Protein AF-A0A7R9R1L4-F1 (afdb_monomer_lite)

Sequence (119 aa):
MKVGKHTASVNCRNKREGKQRAAQAILKLLHPQITSWGSLLRLYGRGSCKTPKEKKEEEQKITELQNTACANRPNYAILNKLKEEMLKLRATNNENSNSNKLMLENDSNRSPNLKCVDL

Structure (mmCIF, N/CA/C/O backbone):
data_AF-A0A7R9R1L4-F1
#
_entry.id   AF-A0A7R9R1L4-F1
#
loop_
_atom_site.group_PDB
_atom_site.id
_atom_site.type_symbol
_atom_site.label_atom_id
_atom_site.label_alt_id
_atom_site.label_comp_id
_atom_site.label_asym_id
_atom_site.label_entity_id
_atom_site.label_seq_id
_atom_site.pdbx_PDB_ins_code
_atom_site.Cartn_x
_atom_site.Cartn_y
_atom_site.Cartn_z
_atom_site.occupancy
_atom_site.B_iso_or_equiv
_atom_site.auth_seq_id
_atom_site.auth_comp_id
_atom_site.auth_asym_id
_atom_site.auth_atom_id
_atom_site.pdbx_PDB_model_num
ATOM 1 N N . MET A 1 1 ? -17.679 7.605 11.873 1.00 88.69 1 MET A N 1
ATOM 2 C CA . MET A 1 1 ? -17.283 6.911 10.621 1.00 88.69 1 MET A CA 1
ATOM 3 C C . MET A 1 1 ? -17.479 5.411 10.813 1.00 88.69 1 MET A C 1
ATOM 5 O O . MET A 1 1 ? -17.193 4.931 11.905 1.00 88.69 1 MET A O 1
ATOM 9 N N . LYS A 1 2 ? -17.985 4.683 9.808 1.00 94.94 2 LYS A N 1
ATOM 10 C CA . LYS A 1 2 ? -18.245 3.232 9.880 1.00 94.94 2 LYS A CA 1
ATOM 11 C C . LYS A 1 2 ? -17.579 2.522 8.701 1.00 94.94 2 LYS A C 1
ATOM 13 O O . LYS A 1 2 ? -17.704 2.992 7.575 1.00 94.94 2 LYS A O 1
ATOM 18 N N . VAL A 1 3 ? -16.879 1.422 8.969 1.00 92.31 3 VAL A N 1
ATOM 19 C CA . VAL A 1 3 ? -16.247 0.555 7.963 1.00 92.31 3 VAL A CA 1
ATOM 20 C C . VAL A 1 3 ? -16.549 -0.896 8.333 1.00 92.31 3 VAL A C 1
ATOM 22 O O . VAL A 1 3 ? -15.989 -1.441 9.286 1.00 92.31 3 VAL A O 1
ATOM 25 N N . GLY A 1 4 ? -17.478 -1.514 7.600 1.00 93.12 4 GLY A N 1
ATOM 26 C CA . GLY A 1 4 ? -17.968 -2.860 7.898 1.00 93.12 4 GLY A CA 1
ATOM 27 C C . GLY A 1 4 ? -18.507 -2.967 9.328 1.00 93.12 4 GLY A C 1
ATOM 28 O O . GLY A 1 4 ? -19.451 -2.265 9.699 1.00 93.12 4 GLY A O 1
ATOM 29 N N . LYS A 1 5 ? -17.873 -3.832 10.129 1.00 94.69 5 LYS A N 1
ATOM 30 C CA . LYS A 1 5 ? -18.207 -4.078 11.543 1.00 94.69 5 LYS A CA 1
ATOM 31 C C . LYS A 1 5 ? -17.608 -3.041 12.507 1.00 94.69 5 LYS A C 1
ATOM 33 O O . LYS A 1 5 ? -18.023 -2.987 13.657 1.00 94.69 5 LYS A O 1
ATOM 38 N N . HIS A 1 6 ? -16.663 -2.212 12.057 1.00 96.00 6 HIS A N 1
ATOM 39 C CA . HIS A 1 6 ? -15.942 -1.269 12.914 1.00 96.00 6 HIS A CA 1
ATOM 40 C C . HIS A 1 6 ? -16.543 0.136 12.826 1.00 96.00 6 HIS A C 1
ATOM 42 O O . HIS A 1 6 ? -16.751 0.687 11.740 1.00 96.00 6 HIS A O 1
ATOM 48 N N . THR A 1 7 ? -16.786 0.745 13.982 1.00 96.06 7 THR A N 1
ATOM 49 C CA . THR A 1 7 ? -17.332 2.100 14.116 1.00 96.06 7 THR A CA 1
ATOM 50 C C . THR A 1 7 ? -16.422 2.952 14.988 1.00 96.06 7 THR A C 1
ATOM 52 O O . THR A 1 7 ? -16.019 2.515 16.061 1.00 96.06 7 THR A O 1
ATOM 55 N N . ALA A 1 8 ? -16.133 4.179 14.553 1.00 96.06 8 ALA A N 1
ATOM 56 C CA . ALA A 1 8 ? -15.346 5.141 15.322 1.00 96.06 8 ALA A CA 1
ATOM 57 C C . ALA A 1 8 ? -16.020 6.518 15.352 1.00 96.06 8 ALA A C 1
ATOM 59 O O . ALA A 1 8 ? -16.440 7.041 14.309 1.00 96.06 8 ALA A O 1
ATOM 60 N N . SER A 1 9 ? -16.077 7.109 16.545 1.00 95.38 9 SER A N 1
ATOM 61 C CA . SER A 1 9 ? -16.464 8.499 16.784 1.00 95.38 9 SER A CA 1
ATOM 62 C C . SER A 1 9 ? -15.259 9.254 17.336 1.00 95.38 9 SER A C 1
ATOM 64 O O . SER A 1 9 ? -14.550 8.732 18.192 1.00 95.38 9 SER A O 1
ATOM 66 N N . VAL A 1 10 ? -14.990 10.447 16.808 1.00 95.00 10 VAL A N 1
ATOM 67 C CA . VAL A 1 10 ? -13.849 11.276 17.213 1.00 95.00 10 VAL A CA 1
ATOM 68 C C . VAL A 1 10 ? -14.265 12.736 17.269 1.00 95.00 10 VAL A C 1
ATOM 70 O O . VAL A 1 10 ? -14.936 13.234 16.364 1.00 95.00 10 VAL A O 1
ATOM 73 N N . ASN A 1 11 ? -13.814 13.435 18.304 1.00 95.00 11 ASN A N 1
ATOM 74 C CA . ASN A 1 11 ? -13.945 14.881 18.389 1.00 95.00 11 ASN A CA 1
ATOM 75 C C . ASN A 1 11 ? -12.887 15.519 17.476 1.00 95.00 11 ASN A C 1
ATOM 77 O O . ASN A 1 11 ? -11.696 15.188 17.534 1.00 95.00 11 ASN A O 1
ATOM 81 N N . CYS A 1 12 ? -13.319 16.426 16.605 1.00 94.75 12 CYS A N 1
ATOM 82 C CA . CYS A 1 12 ? -12.455 17.074 15.623 1.00 94.75 12 CYS A CA 1
ATOM 83 C C . CYS A 1 12 ? -12.843 18.535 15.416 1.00 94.75 12 CYS A C 1
ATOM 85 O O . CYS A 1 12 ? -14.024 18.874 15.454 1.00 94.75 12 CYS A O 1
ATOM 87 N N . ARG A 1 13 ? -11.846 19.385 15.138 1.00 94.62 13 ARG A N 1
ATOM 88 C CA . ARG A 1 13 ? -12.070 20.811 14.870 1.00 94.62 13 ARG A CA 1
ATOM 89 C C . ARG A 1 13 ? -12.508 21.060 13.427 1.00 94.62 13 ARG A C 1
ATOM 91 O O . ARG A 1 13 ? -13.246 22.000 13.162 1.00 94.62 13 ARG A O 1
ATOM 98 N N . ASN A 1 14 ? -12.066 20.222 12.488 1.00 95.81 14 ASN A N 1
ATOM 99 C CA . ASN A 1 14 ? -12.458 20.301 11.082 1.00 95.81 14 ASN A CA 1
ATOM 100 C C . ASN A 1 14 ? -12.735 18.911 10.476 1.00 95.81 14 ASN A C 1
ATOM 102 O O . ASN A 1 14 ? -12.289 17.881 10.988 1.00 95.81 14 ASN A O 1
ATOM 106 N N . LYS A 1 15 ? -13.464 18.881 9.349 1.00 95.69 15 LYS A N 1
ATOM 107 C CA . LYS A 1 15 ? -13.882 17.627 8.690 1.00 95.69 15 LYS A CA 1
ATOM 108 C C . LYS A 1 15 ? -12.698 16.776 8.209 1.00 95.69 15 LYS A C 1
ATOM 110 O O . LYS A 1 15 ? -12.769 15.550 8.270 1.00 95.69 15 LYS A O 1
ATOM 115 N N . ARG A 1 16 ? -11.611 17.402 7.735 1.00 95.62 16 ARG A N 1
ATOM 116 C CA . ARG A 1 16 ? -10.424 16.699 7.210 1.00 95.62 16 ARG A CA 1
ATOM 117 C C . ARG A 1 16 ? -9.691 15.944 8.319 1.00 95.62 16 ARG A C 1
ATOM 119 O O . ARG A 1 16 ? -9.422 14.755 8.176 1.00 95.62 16 ARG A O 1
ATOM 126 N N . GLU A 1 17 ? -9.420 16.624 9.425 1.00 95.56 17 GLU A N 1
ATOM 127 C CA . GLU A 1 17 ? -8.823 16.068 10.637 1.00 95.56 17 GLU A CA 1
ATOM 128 C C . GLU A 1 17 ? -9.720 14.981 11.231 1.00 95.56 17 GLU A C 1
ATOM 130 O O . GLU A 1 17 ? -9.235 13.905 11.569 1.00 95.56 17 GLU A O 1
AT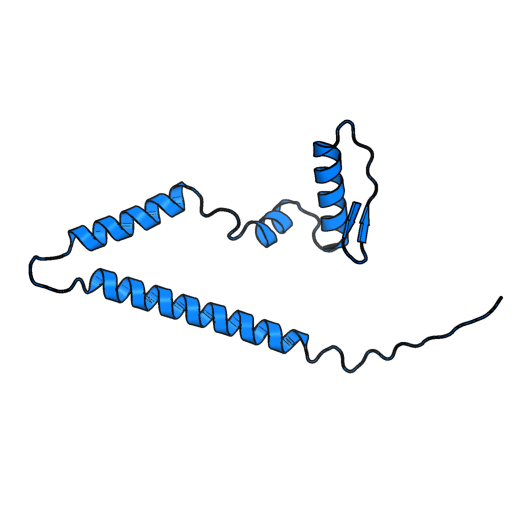OM 135 N N . GLY A 1 18 ? -11.036 15.216 11.279 1.00 96.94 18 GLY A N 1
ATOM 136 C CA . GLY A 1 18 ? -12.008 14.221 11.726 1.00 96.94 18 GLY A CA 1
ATOM 137 C C . GLY A 1 18 ? -11.950 12.937 10.907 1.00 96.94 18 GLY A C 1
ATOM 138 O O . GLY A 1 18 ? -11.880 11.849 11.475 1.00 96.94 18 GLY A O 1
ATOM 139 N N . LYS A 1 19 ? -11.886 13.049 9.574 1.00 95.94 19 LYS A N 1
ATOM 140 C CA . LYS A 1 19 ? -11.733 11.890 8.684 1.00 95.94 19 LYS A CA 1
ATOM 141 C C . LYS A 1 19 ? -10.429 11.141 8.956 1.00 95.94 19 LYS A C 1
ATOM 143 O O . LYS A 1 19 ? -10.445 9.917 9.042 1.00 95.94 19 LYS A O 1
ATOM 148 N N . GLN A 1 20 ? -9.319 11.860 9.117 1.00 95.19 20 GLN A N 1
ATOM 149 C CA . GLN A 1 20 ? -8.017 11.252 9.395 1.00 95.19 20 GLN A CA 1
ATOM 150 C C . GLN A 1 20 ? -7.998 10.549 10.755 1.00 95.19 20 GLN A C 1
ATOM 152 O O . GLN A 1 20 ? -7.671 9.369 10.813 1.00 95.19 20 GLN A O 1
ATOM 157 N N . ARG A 1 21 ? -8.420 11.216 11.834 1.00 95.62 21 ARG A N 1
ATOM 158 C CA . ARG A 1 21 ? -8.469 10.615 13.177 1.00 95.62 21 ARG A CA 1
ATOM 159 C C . ARG A 1 21 ? -9.419 9.427 13.245 1.00 95.62 21 ARG A C 1
ATOM 161 O O . ARG A 1 21 ? -9.076 8.411 13.840 1.00 95.62 21 ARG A O 1
ATOM 168 N N . ALA A 1 22 ? -10.582 9.516 12.602 1.00 96.81 22 ALA A N 1
ATOM 169 C CA . ALA A 1 22 ? -11.507 8.393 12.531 1.00 96.81 22 ALA A CA 1
ATOM 170 C C . ALA A 1 22 ? -10.891 7.212 11.766 1.00 96.81 22 ALA A C 1
ATOM 172 O O . ALA A 1 22 ? -11.026 6.073 12.202 1.00 96.81 22 ALA A O 1
ATOM 173 N N . ALA A 1 23 ? -10.184 7.467 10.659 1.00 93.56 23 ALA A N 1
ATOM 174 C CA . ALA A 1 23 ? -9.470 6.427 9.919 1.00 93.56 23 ALA A CA 1
ATOM 175 C C . ALA A 1 23 ? -8.368 5.775 10.765 1.00 93.56 23 ALA A C 1
ATOM 177 O O . ALA A 1 23 ? -8.275 4.552 10.797 1.00 93.56 23 ALA A O 1
ATOM 178 N N . GLN A 1 24 ? -7.589 6.569 11.504 1.00 92.88 24 GLN A N 1
ATOM 179 C CA . GLN A 1 24 ? -6.570 6.068 12.431 1.00 92.88 24 GLN A CA 1
ATOM 180 C C . GLN A 1 24 ? -7.184 5.198 13.538 1.00 92.88 24 GLN A C 1
ATOM 182 O O . GLN A 1 24 ? -6.673 4.118 13.826 1.00 92.88 24 GLN A O 1
ATOM 187 N N . ALA A 1 25 ? -8.307 5.629 14.122 1.00 93.75 25 ALA A N 1
ATOM 188 C CA . ALA A 1 25 ? -9.020 4.864 15.142 1.00 93.75 25 ALA A CA 1
ATOM 189 C C . ALA A 1 25 ? -9.528 3.519 14.598 1.00 93.75 25 ALA A C 1
ATOM 191 O O . ALA A 1 25 ? -9.364 2.491 15.249 1.00 93.75 25 ALA A O 1
ATOM 192 N N . ILE A 1 26 ? -10.080 3.503 13.381 1.00 94.94 26 ILE A N 1
ATOM 193 C CA . ILE A 1 26 ? -10.513 2.258 12.733 1.00 94.94 26 ILE A CA 1
ATOM 194 C C . ILE A 1 26 ? -9.319 1.350 12.414 1.00 94.94 26 ILE A C 1
ATOM 196 O O . ILE A 1 26 ? -9.402 0.151 12.654 1.00 94.94 26 ILE A O 1
ATOM 200 N N . LEU A 1 27 ? -8.193 1.890 11.936 1.00 92.75 27 LEU A N 1
ATOM 201 C CA . LEU A 1 27 ? -6.983 1.096 11.683 1.00 92.75 27 LEU A CA 1
ATOM 202 C C . LEU A 1 27 ? -6.458 0.415 12.952 1.00 92.75 27 LEU A C 1
ATOM 204 O O . LEU A 1 27 ? -6.036 -0.737 12.891 1.00 92.75 27 LEU A O 1
ATOM 208 N N . LYS A 1 28 ? -6.542 1.091 14.103 1.00 91.88 28 LYS A N 1
ATOM 209 C CA . LYS A 1 28 ? -6.183 0.504 15.399 1.00 91.88 28 LYS A CA 1
ATOM 210 C C . LYS A 1 28 ? -7.114 -0.643 15.802 1.00 91.88 28 LYS A C 1
ATOM 212 O O . LYS A 1 28 ? -6.647 -1.627 16.361 1.00 91.88 28 LYS A O 1
ATOM 217 N N . LEU A 1 29 ? -8.411 -0.533 15.503 1.00 92.62 29 LEU A N 1
ATOM 218 C CA . LEU A 1 29 ? -9.375 -1.612 15.749 1.00 92.62 29 LEU A CA 1
ATOM 219 C C . LEU A 1 29 ? -9.135 -2.826 14.841 1.00 92.62 29 LEU A C 1
ATOM 221 O O . LEU A 1 29 ? -9.351 -3.953 15.270 1.00 92.62 29 LEU A O 1
ATOM 225 N N . LEU A 1 30 ? -8.683 -2.598 13.606 1.00 92.12 30 LEU A N 1
ATOM 226 C CA . LEU A 1 30 ? -8.376 -3.667 12.652 1.00 92.12 30 LEU A CA 1
ATOM 227 C C . LEU A 1 30 ? -7.107 -4.445 13.017 1.00 92.12 30 LEU A C 1
ATOM 229 O O . LEU A 1 30 ? -7.040 -5.644 12.764 1.00 92.12 30 LEU A O 1
ATOM 233 N N . HIS A 1 31 ? -6.114 -3.771 13.600 1.00 91.75 31 HIS A N 1
ATOM 234 C CA . HIS A 1 31 ? -4.825 -4.366 13.959 1.00 91.75 31 HIS A CA 1
ATOM 235 C C . HIS A 1 31 ? -4.476 -4.110 15.426 1.00 91.75 31 HIS A C 1
ATOM 237 O O . HIS A 1 31 ? -3.550 -3.343 15.706 1.00 91.75 31 HIS A O 1
ATOM 243 N N . PRO A 1 32 ? -5.180 -4.745 16.380 1.00 91.12 32 PRO A N 1
ATOM 244 C CA . PRO A 1 32 ? -4.941 -4.532 17.808 1.00 91.12 32 PRO A CA 1
ATOM 245 C C . PRO A 1 32 ? -3.513 -4.900 18.248 1.00 91.12 32 PRO A C 1
ATOM 247 O O . PRO A 1 32 ? -2.995 -4.321 19.199 1.00 91.12 32 PRO A O 1
ATOM 250 N N . GLN A 1 33 ? -2.852 -5.817 17.536 1.00 92.19 33 GLN A N 1
ATOM 251 C CA . GLN A 1 33 ? -1.467 -6.233 17.771 1.00 92.19 33 GLN A CA 1
ATOM 252 C C . GLN A 1 33 ? -0.419 -5.187 17.353 1.00 92.19 33 GLN A C 1
ATOM 254 O O . GLN A 1 33 ? 0.744 -5.285 17.742 1.00 92.19 33 GLN A O 1
ATOM 259 N N . ILE A 1 34 ? -0.797 -4.189 16.546 1.00 90.19 34 ILE A N 1
ATOM 260 C CA . ILE A 1 34 ? 0.130 -3.170 16.049 1.00 90.19 34 ILE A CA 1
ATOM 261 C C . ILE A 1 34 ? 0.087 -1.950 16.969 1.00 90.19 34 ILE A C 1
ATOM 263 O O . ILE A 1 34 ? -0.846 -1.151 16.948 1.00 90.19 34 ILE A O 1
ATOM 267 N N . THR A 1 35 ? 1.145 -1.781 17.759 1.00 87.44 35 THR A N 1
ATOM 268 C CA . THR A 1 35 ? 1.266 -0.683 18.730 1.00 87.44 35 THR A CA 1
ATOM 269 C C . THR A 1 35 ? 1.991 0.542 18.174 1.00 87.44 35 THR A C 1
ATOM 271 O O . THR A 1 35 ? 1.750 1.657 18.635 1.00 87.44 35 THR A O 1
ATOM 274 N N . SER A 1 36 ? 2.860 0.358 17.172 1.00 89.75 36 SER A N 1
ATOM 275 C CA . SER A 1 36 ? 3.668 1.432 16.589 1.00 89.75 36 SER A CA 1
ATOM 276 C C . SER A 1 36 ? 3.179 1.841 15.199 1.00 89.75 36 SER A C 1
ATOM 278 O O . SER A 1 36 ? 2.857 1.005 14.348 1.00 89.75 36 SER A O 1
ATOM 280 N N . TRP A 1 37 ? 3.208 3.148 14.929 1.00 86.31 37 TRP A N 1
ATOM 281 C CA . TRP A 1 37 ? 2.948 3.677 13.589 1.00 86.31 37 TRP A CA 1
ATOM 282 C C . TRP A 1 37 ? 3.953 3.160 12.556 1.00 86.31 37 TRP A C 1
ATOM 284 O O . TRP A 1 37 ? 3.576 2.940 11.410 1.00 86.31 37 TRP A O 1
ATOM 294 N N . GLY A 1 38 ? 5.204 2.903 12.953 1.00 87.88 38 GLY A N 1
ATOM 295 C CA . GLY A 1 38 ? 6.241 2.384 12.057 1.00 87.88 38 GLY A CA 1
ATOM 296 C C . GLY A 1 38 ? 5.908 1.004 11.484 1.00 87.88 38 GLY A C 1
ATOM 297 O O . GLY A 1 38 ? 6.071 0.780 10.285 1.00 87.88 38 GLY A O 1
ATOM 298 N N . SER A 1 39 ? 5.381 0.093 12.307 1.00 86.69 39 SER A N 1
ATOM 299 C CA . SER A 1 39 ? 4.931 -1.228 11.848 1.00 86.69 39 SER A CA 1
ATOM 300 C C . SER A 1 39 ? 3.746 -1.119 10.886 1.00 86.69 39 SER A C 1
ATOM 302 O O . SER A 1 39 ? 3.725 -1.787 9.853 1.00 86.69 39 SER A O 1
ATOM 304 N N . LEU A 1 40 ? 2.796 -0.226 11.184 1.00 86.62 40 LEU A N 1
ATOM 305 C CA . LEU A 1 40 ? 1.628 0.012 10.336 1.00 86.62 40 LEU A CA 1
ATOM 306 C C . LEU A 1 40 ? 2.026 0.626 8.984 1.00 86.62 40 LEU A C 1
ATOM 308 O O . LEU A 1 40 ? 1.554 0.183 7.938 1.00 86.62 40 LEU A O 1
ATOM 312 N N . LEU A 1 41 ? 2.955 1.588 8.990 1.00 85.12 41 LEU A N 1
ATOM 313 C CA . LEU A 1 41 ? 3.533 2.163 7.775 1.00 85.12 41 LEU A CA 1
ATOM 314 C C . LEU A 1 41 ? 4.327 1.134 6.975 1.00 85.12 41 LEU A C 1
ATOM 316 O O . LEU A 1 41 ? 4.364 1.227 5.761 1.00 85.12 41 LEU A O 1
ATOM 320 N N . ARG A 1 42 ? 4.965 0.145 7.599 1.00 84.62 42 ARG A N 1
ATOM 321 C CA . ARG A 1 42 ? 5.656 -0.906 6.843 1.00 84.62 42 ARG A CA 1
ATOM 322 C C . ARG A 1 42 ? 4.674 -1.864 6.173 1.00 84.62 42 ARG A C 1
ATOM 324 O O . ARG A 1 42 ? 4.906 -2.245 5.029 1.00 84.62 42 ARG A O 1
ATOM 331 N N . LEU A 1 43 ? 3.590 -2.212 6.871 1.00 84.31 43 LEU A N 1
ATOM 332 C CA . LEU A 1 43 ? 2.532 -3.092 6.372 1.00 84.31 43 LEU A CA 1
ATOM 333 C C . LEU A 1 43 ? 1.780 -2.466 5.189 1.00 84.31 43 LEU A C 1
ATOM 335 O O . LEU A 1 43 ? 1.561 -3.129 4.183 1.00 84.31 43 LEU A O 1
ATOM 339 N N . TYR A 1 44 ? 1.421 -1.184 5.302 1.00 85.06 44 TYR A N 1
ATOM 340 C CA . TYR A 1 44 ? 0.621 -0.476 4.295 1.00 85.06 44 TYR A CA 1
ATOM 341 C C . TYR A 1 44 ? 1.430 0.422 3.354 1.00 85.06 44 TYR A C 1
ATOM 343 O O . TYR A 1 44 ? 0.939 0.825 2.305 1.00 85.06 44 TYR A O 1
ATOM 351 N N . GLY A 1 45 ? 2.658 0.773 3.723 1.00 76.19 45 GLY A N 1
ATOM 352 C CA . GLY A 1 45 ? 3.512 1.689 2.965 1.00 76.19 45 GLY A CA 1
ATOM 353 C C . GLY A 1 45 ? 4.478 0.993 2.014 1.00 76.19 45 GLY A C 1
ATOM 354 O O . GLY A 1 45 ? 4.981 1.654 1.106 1.00 76.19 45 GLY A O 1
ATOM 355 N N . ARG A 1 46 ? 4.705 -0.326 2.136 1.00 63.69 46 ARG A N 1
ATOM 356 C CA . ARG A 1 46 ? 5.409 -1.087 1.092 1.00 63.69 46 ARG A CA 1
ATOM 357 C C . ARG A 1 46 ? 4.567 -1.062 -0.190 1.00 63.69 46 ARG A C 1
ATOM 359 O O . ARG A 1 46 ? 3.540 -1.719 -0.274 1.00 63.69 46 ARG A O 1
ATOM 366 N N . GLY A 1 47 ? 5.003 -0.270 -1.171 1.00 60.62 47 GLY A N 1
ATOM 367 C CA . GLY A 1 47 ? 4.354 -0.127 -2.479 1.00 60.62 47 GLY A CA 1
ATOM 368 C C . GLY A 1 47 ? 3.403 1.067 -2.632 1.00 60.62 47 GLY A C 1
ATOM 369 O O . GLY A 1 47 ? 2.978 1.333 -3.752 1.00 60.62 47 GLY A O 1
ATOM 370 N N . SER A 1 48 ? 3.100 1.834 -1.574 1.00 52.66 48 SER A N 1
ATOM 371 C CA . SER A 1 48 ? 2.155 2.964 -1.696 1.00 52.66 48 SER A CA 1
ATOM 372 C C . SER A 1 48 ? 2.721 4.136 -2.505 1.00 52.66 48 SER A C 1
ATOM 374 O O . SER A 1 48 ? 1.949 4.877 -3.109 1.00 52.66 48 SER A O 1
ATOM 376 N N . CYS A 1 49 ? 4.044 4.291 -2.552 1.00 52.06 49 CYS A N 1
ATOM 377 C CA . CYS A 1 49 ? 4.729 5.219 -3.439 1.00 52.06 49 CYS A CA 1
ATOM 378 C C . CYS A 1 49 ? 6.074 4.582 -3.804 1.00 52.06 49 CYS A C 1
ATOM 380 O O . CYS A 1 49 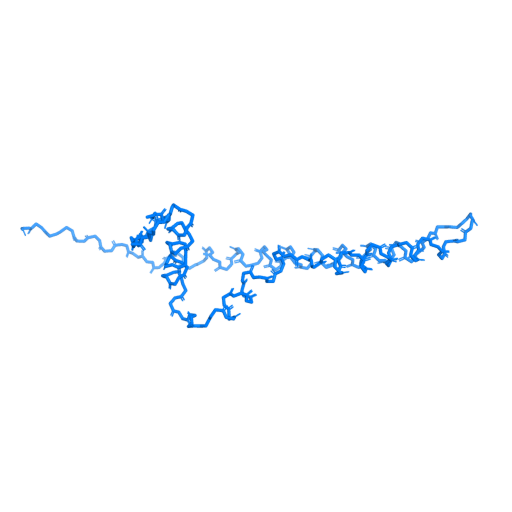? 6.967 4.582 -2.961 1.00 52.06 49 CYS A O 1
ATOM 382 N N . LYS A 1 50 ? 6.265 4.080 -5.035 1.00 56.72 50 LYS A N 1
ATOM 383 C CA . LYS A 1 50 ? 7.631 4.094 -5.591 1.00 56.72 50 LYS A CA 1
ATOM 384 C C . LYS A 1 50 ? 8.075 5.546 -5.479 1.00 56.72 50 LYS A C 1
ATOM 386 O O . LYS A 1 50 ? 7.379 6.424 -6.007 1.00 56.72 50 LYS A O 1
ATOM 391 N N . THR A 1 51 ? 9.124 5.817 -4.714 1.00 59.69 51 THR A N 1
ATOM 392 C CA . THR A 1 51 ? 9.595 7.191 -4.560 1.00 59.69 51 THR A CA 1
ATOM 393 C C . THR A 1 51 ? 9.880 7.753 -5.959 1.00 59.69 51 THR A C 1
ATOM 395 O O . THR A 1 51 ? 10.262 6.997 -6.856 1.00 59.69 51 THR A O 1
ATOM 398 N N . PRO A 1 52 ? 9.687 9.059 -6.210 1.00 60.28 52 PRO A N 1
ATOM 399 C CA . PRO A 1 52 ? 10.018 9.647 -7.510 1.00 60.28 52 PRO A CA 1
ATOM 400 C C . PRO A 1 52 ? 11.454 9.318 -7.939 1.00 60.28 52 PRO A C 1
ATOM 402 O O . PRO A 1 52 ? 11.730 9.164 -9.122 1.00 60.28 52 PRO A O 1
ATOM 405 N N . LYS A 1 53 ? 12.344 9.150 -6.953 1.00 66.00 53 LYS A N 1
ATOM 406 C CA . LYS A 1 53 ? 13.720 8.697 -7.122 1.00 66.00 53 LYS A CA 1
ATOM 407 C C . LYS A 1 53 ? 13.804 7.261 -7.653 1.00 66.00 53 LYS A C 1
ATOM 409 O O . LYS A 1 53 ? 14.429 7.061 -8.682 1.00 66.00 53 LYS A O 1
ATOM 414 N N . GLU A 1 54 ? 13.120 6.302 -7.029 1.00 66.94 54 GLU A N 1
ATOM 415 C CA . GLU A 1 54 ? 13.068 4.912 -7.514 1.00 66.94 54 GLU A CA 1
ATOM 416 C C . GLU A 1 54 ? 12.444 4.809 -8.911 1.00 66.94 54 GLU A C 1
ATOM 418 O O . GLU A 1 54 ? 12.938 4.058 -9.744 1.00 66.94 54 GLU A O 1
ATOM 423 N N . LYS A 1 55 ? 11.393 5.592 -9.202 1.00 64.25 55 LYS A N 1
ATOM 424 C CA . LYS A 1 55 ? 10.811 5.650 -10.556 1.00 64.25 55 LYS A CA 1
ATOM 425 C C . LYS A 1 55 ? 11.812 6.186 -11.578 1.00 64.25 55 LYS A C 1
ATOM 427 O O . LYS A 1 55 ? 11.960 5.607 -12.646 1.00 64.25 55 LYS A O 1
ATOM 432 N N . LYS A 1 56 ? 12.522 7.262 -11.234 1.00 68.81 56 LYS A N 1
ATOM 433 C CA . LYS A 1 56 ? 13.527 7.874 -12.106 1.00 68.81 56 LYS A CA 1
ATOM 434 C C . LYS A 1 56 ? 14.721 6.947 -12.347 1.00 68.81 56 LYS A C 1
ATOM 436 O O . LYS A 1 56 ? 15.200 6.870 -13.470 1.00 68.81 56 LYS A O 1
ATOM 441 N N . GLU A 1 57 ? 15.184 6.236 -11.324 1.00 70.75 57 GLU A N 1
ATOM 442 C CA . GLU A 1 57 ? 16.254 5.235 -11.450 1.00 70.75 57 GLU A CA 1
ATOM 443 C C . GLU A 1 57 ? 15.819 4.058 -12.338 1.00 70.75 57 GLU A C 1
ATOM 445 O O . GLU A 1 57 ? 16.592 3.569 -13.161 1.00 70.75 57 GLU A O 1
ATOM 450 N N . GLU A 1 58 ? 14.560 3.629 -12.226 1.00 66.31 58 GLU A N 1
ATOM 451 C CA . GLU A 1 58 ? 13.990 2.580 -13.074 1.00 66.31 58 GLU A CA 1
ATOM 452 C C . GLU A 1 58 ? 13.885 3.027 -14.545 1.00 66.31 58 GLU A C 1
ATOM 454 O O . GLU A 1 58 ? 14.291 2.285 -15.438 1.00 66.31 58 GLU A O 1
ATOM 459 N N . GLU A 1 59 ? 13.430 4.257 -14.804 1.00 70.69 59 GLU A N 1
ATOM 460 C CA . GLU A 1 59 ? 13.375 4.863 -16.146 1.00 70.69 59 GLU A CA 1
ATOM 461 C C . GLU A 1 59 ? 14.772 5.080 -16.761 1.00 70.69 59 GLU A C 1
ATOM 463 O O . GLU A 1 59 ? 14.991 4.806 -17.947 1.00 70.69 59 GLU A O 1
ATOM 468 N N . GLN A 1 60 ? 15.747 5.519 -15.957 1.00 74.56 60 GLN A N 1
ATOM 469 C CA . GLN A 1 60 ? 17.139 5.682 -16.391 1.00 74.56 60 GLN A CA 1
ATOM 470 C C . GLN A 1 60 ? 17.749 4.350 -16.820 1.00 74.56 60 GLN A C 1
ATOM 472 O O . GLN A 1 60 ? 18.360 4.272 -17.884 1.00 74.56 60 GLN A O 1
ATOM 477 N N . LYS A 1 61 ? 17.485 3.276 -16.070 1.00 75.62 61 LYS A N 1
ATOM 478 C CA . LYS A 1 61 ? 17.974 1.935 -16.404 1.00 75.62 61 LYS A CA 1
ATOM 479 C C . LYS A 1 61 ? 17.453 1.436 -17.755 1.00 75.62 61 LYS A C 1
ATOM 481 O O . LYS A 1 61 ? 18.168 0.736 -18.465 1.00 75.62 61 LYS A O 1
ATOM 486 N N . ILE A 1 62 ? 16.227 1.793 -18.143 1.00 77.62 62 ILE A N 1
ATOM 487 C CA . ILE A 1 62 ? 15.687 1.450 -19.470 1.00 77.62 62 ILE A CA 1
ATOM 488 C C . ILE A 1 62 ? 16.374 2.260 -20.570 1.00 77.62 62 ILE A C 1
ATOM 490 O O . ILE A 1 62 ? 16.750 1.695 -21.596 1.00 77.62 62 ILE A O 1
ATOM 494 N N . THR A 1 63 ? 16.582 3.556 -20.338 1.00 78.44 63 THR A N 1
ATOM 495 C CA . THR A 1 63 ? 17.287 4.441 -21.277 1.00 78.44 63 THR A CA 1
ATOM 496 C C . THR A 1 63 ? 18.721 3.959 -21.525 1.00 78.44 63 THR A C 1
ATOM 498 O O . THR A 1 63 ? 19.164 3.867 -22.666 1.00 78.44 63 THR A O 1
ATOM 501 N N . GLU A 1 64 ? 19.438 3.566 -20.472 1.00 79.12 64 GLU A N 1
ATOM 502 C CA . GLU A 1 64 ? 20.785 2.992 -20.570 1.00 79.12 64 GLU A CA 1
ATOM 503 C C . GLU A 1 64 ? 20.799 1.695 -21.384 1.00 79.12 64 GLU A C 1
ATOM 505 O O . GLU A 1 64 ? 21.632 1.523 -22.275 1.00 79.12 64 GLU A O 1
ATOM 510 N N . LEU A 1 65 ? 19.836 0.802 -21.140 1.00 75.94 65 LEU A N 1
ATOM 511 C CA . LEU A 1 65 ? 19.708 -0.435 -21.904 1.00 75.94 65 LEU A CA 1
ATOM 512 C C . LEU A 1 65 ? 19.429 -0.151 -23.383 1.00 75.94 65 LEU A C 1
ATOM 514 O O . LEU A 1 65 ? 20.012 -0.811 -24.240 1.00 75.94 65 LEU A O 1
ATOM 518 N N . GLN A 1 66 ? 18.607 0.848 -23.708 1.00 74.38 66 GLN A N 1
ATOM 519 C CA . GLN A 1 66 ? 18.370 1.274 -25.092 1.00 74.38 66 GLN A CA 1
ATOM 520 C C . GLN A 1 66 ? 19.633 1.833 -25.756 1.00 74.38 66 GLN A C 1
ATOM 522 O O . GLN A 1 66 ? 19.900 1.500 -26.908 1.00 74.38 66 GLN A O 1
ATOM 527 N N . ASN A 1 67 ? 20.455 2.583 -25.020 1.00 73.25 67 ASN A N 1
ATOM 528 C CA . ASN A 1 67 ? 21.708 3.148 -25.529 1.00 73.25 67 ASN A CA 1
ATOM 529 C C . ASN A 1 67 ? 22.778 2.086 -25.835 1.00 73.25 67 ASN A C 1
ATOM 531 O O . ASN A 1 67 ? 23.668 2.330 -26.643 1.00 73.25 67 ASN A O 1
ATOM 535 N N . THR A 1 68 ? 22.686 0.893 -25.235 1.00 70.12 68 THR A N 1
ATOM 536 C CA . THR A 1 68 ? 23.570 -0.245 -25.562 1.00 70.12 68 THR A CA 1
ATOM 537 C C . THR A 1 68 ? 23.159 -1.011 -26.825 1.00 70.12 68 THR A C 1
ATOM 539 O O . THR A 1 68 ? 23.833 -1.964 -27.221 1.00 70.12 68 THR A O 1
ATOM 542 N N . ALA A 1 69 ? 22.061 -0.617 -27.478 1.00 69.06 69 ALA A N 1
ATOM 543 C CA . ALA A 1 69 ? 21.624 -1.238 -28.718 1.00 69.06 69 ALA A CA 1
ATOM 544 C C . ALA A 1 69 ? 22.571 -0.881 -29.873 1.00 69.06 69 ALA A C 1
ATOM 546 O O . ALA A 1 69 ? 22.832 0.285 -30.155 1.00 69.06 69 ALA A O 1
ATOM 547 N N . CYS A 1 70 ? 23.052 -1.898 -30.585 1.00 65.19 70 CYS A N 1
ATOM 548 C CA . CYS A 1 70 ? 23.765 -1.705 -31.842 1.00 65.19 70 CYS A CA 1
ATOM 549 C C . CYS A 1 70 ? 22.753 -1.645 -32.997 1.00 65.19 70 CYS A C 1
ATOM 551 O O . CYS A 1 70 ? 21.793 -2.423 -33.017 1.00 65.19 70 CYS A O 1
ATOM 553 N N . ALA A 1 71 ? 22.963 -0.751 -33.967 1.00 65.56 71 ALA A N 1
ATOM 554 C CA . ALA A 1 71 ? 22.116 -0.678 -35.155 1.00 65.56 71 ALA A CA 1
ATOM 555 C C . ALA A 1 71 ? 22.095 -2.041 -35.881 1.00 65.56 71 ALA A C 1
ATOM 557 O O . ALA A 1 71 ? 23.128 -2.695 -36.020 1.00 65.56 71 ALA A O 1
ATOM 558 N N . ASN A 1 72 ? 20.912 -2.474 -36.325 1.00 72.25 72 ASN A N 1
ATOM 559 C CA . ASN A 1 72 ? 20.651 -3.752 -37.010 1.00 72.25 72 ASN A CA 1
ATOM 560 C C . ASN A 1 72 ? 20.766 -5.038 -36.168 1.00 72.25 72 ASN A C 1
ATOM 562 O O . ASN A 1 72 ? 20.798 -6.133 -36.733 1.00 72.25 72 ASN A O 1
ATOM 566 N N . ARG A 1 73 ? 20.772 -4.956 -34.830 1.00 75.62 73 ARG A N 1
ATOM 567 C CA . ARG A 1 73 ? 20.650 -6.139 -33.960 1.00 75.62 73 ARG A CA 1
ATOM 568 C C . ARG A 1 73 ? 19.581 -5.958 -32.880 1.00 75.62 73 ARG A C 1
ATOM 570 O O . ARG A 1 73 ? 19.412 -4.855 -32.365 1.00 75.62 73 ARG A O 1
ATOM 577 N N . PRO A 1 74 ? 18.864 -7.032 -32.502 1.00 78.38 74 PRO A N 1
ATOM 578 C CA . PRO A 1 74 ? 17.904 -6.967 -31.409 1.00 78.38 74 PRO A CA 1
ATOM 579 C C . PRO A 1 74 ? 18.606 -6.702 -30.071 1.00 78.38 74 PRO A C 1
ATOM 581 O O . PRO A 1 74 ? 19.690 -7.223 -29.795 1.00 78.38 74 PRO A O 1
ATOM 584 N N . ASN A 1 75 ? 17.961 -5.907 -29.216 1.00 83.25 75 ASN A N 1
ATOM 585 C CA . ASN A 1 75 ? 18.476 -5.570 -27.894 1.00 83.25 75 ASN A CA 1
ATOM 586 C C . ASN A 1 75 ? 18.167 -6.688 -26.884 1.00 83.25 75 ASN A C 1
ATOM 588 O O . ASN A 1 75 ? 17.140 -6.683 -26.202 1.00 83.25 75 ASN A O 1
ATOM 592 N N . TYR A 1 76 ? 19.082 -7.651 -26.781 1.00 83.69 76 TYR A N 1
ATOM 593 C CA . TYR A 1 76 ? 18.965 -8.765 -25.839 1.00 83.69 76 TYR A CA 1
ATOM 594 C C . TYR A 1 76 ? 18.954 -8.328 -24.368 1.00 83.69 76 TYR A C 1
ATOM 596 O O . TYR A 1 76 ? 18.370 -9.021 -23.537 1.00 83.69 76 TYR A O 1
ATOM 604 N N . ALA A 1 77 ? 19.541 -7.177 -24.031 1.00 80.81 77 ALA A N 1
ATOM 605 C CA . ALA A 1 77 ? 19.577 -6.683 -22.659 1.00 80.81 77 ALA A CA 1
ATOM 606 C C . ALA A 1 77 ? 18.176 -6.248 -22.180 1.00 80.81 77 ALA A C 1
ATOM 608 O O . ALA A 1 77 ? 17.755 -6.611 -21.080 1.00 80.81 77 ALA A O 1
ATOM 609 N N . ILE A 1 78 ? 17.403 -5.574 -23.041 1.00 84.62 78 ILE A N 1
ATOM 610 C CA . ILE A 1 78 ? 15.991 -5.242 -22.780 1.00 84.62 78 ILE A CA 1
ATOM 611 C C . ILE A 1 78 ? 15.130 -6.508 -22.720 1.00 84.62 78 ILE A C 1
ATOM 613 O O . ILE A 1 78 ? 14.305 -6.648 -21.818 1.00 84.62 78 ILE A O 1
ATOM 617 N N . LEU A 1 79 ? 15.332 -7.450 -23.647 1.00 85.81 79 LEU A N 1
ATOM 618 C CA . LEU A 1 79 ? 14.560 -8.698 -23.687 1.00 85.81 79 LEU A CA 1
ATOM 619 C C . LEU A 1 79 ? 14.780 -9.556 -22.432 1.00 85.81 79 LEU A C 1
ATOM 621 O O . LEU A 1 79 ? 13.823 -10.087 -21.867 1.00 85.81 79 LEU A O 1
ATOM 625 N N . ASN A 1 80 ? 16.021 -9.647 -21.951 1.00 87.75 80 ASN A N 1
ATOM 626 C CA . ASN A 1 80 ? 16.338 -10.348 -20.709 1.00 87.75 80 ASN A CA 1
ATOM 627 C C . ASN A 1 80 ? 15.723 -9.646 -19.496 1.00 87.75 80 ASN A C 1
ATOM 629 O O . ASN A 1 80 ? 15.113 -10.308 -18.656 1.00 87.75 80 ASN A O 1
ATOM 633 N N . LYS A 1 81 ? 15.789 -8.309 -19.441 1.00 87.94 81 LYS A N 1
ATOM 634 C CA . LYS A 1 81 ? 15.147 -7.534 -18.374 1.00 87.94 81 LYS A CA 1
ATOM 635 C C . LYS A 1 81 ? 13.630 -7.752 -18.344 1.00 87.94 81 LYS A C 1
ATOM 637 O O . LYS A 1 81 ? 13.062 -7.957 -17.275 1.00 87.94 81 LYS A O 1
ATOM 642 N N . LEU A 1 82 ? 12.982 -7.777 -19.509 1.00 88.81 82 LEU A N 1
ATOM 643 C CA . LEU A 1 82 ? 11.558 -8.091 -19.630 1.00 88.81 82 LEU A CA 1
ATOM 644 C C . LEU A 1 82 ? 11.245 -9.507 -19.125 1.00 88.81 82 LEU A C 1
ATOM 646 O O . LEU A 1 82 ? 10.298 -9.693 -18.362 1.00 88.81 82 LEU A O 1
ATOM 650 N N . LYS A 1 83 ? 12.053 -10.501 -19.514 1.00 91.19 83 LYS A N 1
ATOM 651 C CA . LYS A 1 83 ? 11.897 -11.894 -19.070 1.00 91.19 83 LYS A CA 1
ATOM 652 C C . LYS A 1 83 ? 11.978 -12.018 -17.547 1.00 91.19 83 LYS A C 1
ATOM 654 O O . LYS A 1 83 ? 11.149 -12.703 -16.952 1.00 91.19 83 LYS A O 1
ATOM 659 N N . GLU A 1 84 ? 12.942 -11.354 -16.915 1.00 91.62 84 GLU A N 1
ATOM 660 C CA . GLU A 1 84 ? 13.087 -11.343 -15.455 1.00 91.62 84 GLU A CA 1
ATOM 661 C C . GLU A 1 84 ? 11.863 -10.750 -14.752 1.00 91.62 84 GLU A C 1
ATOM 663 O O . GLU A 1 84 ? 11.347 -11.349 -13.807 1.00 91.62 84 GLU A O 1
ATOM 668 N N . GLU A 1 85 ? 11.370 -9.596 -15.209 1.00 89.06 85 GLU A N 1
ATOM 669 C CA . GLU A 1 85 ? 10.196 -8.962 -14.601 1.00 89.06 85 GLU A CA 1
ATOM 670 C C . GLU A 1 85 ? 8.927 -9.809 -14.796 1.00 89.06 85 GLU A C 1
ATOM 672 O O . GLU A 1 85 ? 8.141 -9.966 -13.863 1.00 89.06 85 GLU A O 1
ATOM 677 N N . MET A 1 86 ? 8.764 -10.459 -15.952 1.00 91.62 86 MET A N 1
ATOM 678 C CA . MET A 1 86 ? 7.658 -11.397 -16.194 1.00 91.62 86 MET A CA 1
ATOM 679 C C . MET A 1 86 ? 7.714 -12.626 -15.274 1.00 91.62 86 MET A C 1
ATOM 681 O O . MET A 1 86 ? 6.680 -13.082 -14.780 1.00 91.62 86 MET A O 1
ATOM 685 N N . LEU A 1 87 ? 8.910 -13.151 -14.987 1.00 92.19 87 LEU A N 1
ATOM 686 C CA . LEU A 1 87 ? 9.084 -14.244 -14.025 1.00 92.19 87 LEU A CA 1
ATOM 687 C C . LEU A 1 87 ? 8.742 -13.809 -12.594 1.00 92.19 87 LEU A C 1
ATOM 689 O O . LEU A 1 87 ? 8.075 -14.562 -11.881 1.00 92.19 87 LEU A O 1
ATOM 693 N N . LYS A 1 88 ? 9.128 -12.592 -12.188 1.00 88.69 88 LYS A N 1
ATOM 694 C CA . LYS A 1 88 ? 8.740 -12.024 -10.886 1.00 88.69 88 LYS A CA 1
ATOM 695 C C . LYS A 1 88 ? 7.226 -11.866 -10.768 1.00 88.69 88 LYS A C 1
ATOM 697 O O . LYS A 1 88 ? 6.660 -12.308 -9.774 1.00 88.69 88 LYS A O 1
ATOM 702 N N . LEU A 1 89 ? 6.571 -11.316 -11.796 1.00 86.06 89 LEU A N 1
ATOM 703 C CA . LEU A 1 89 ? 5.111 -11.173 -11.838 1.00 86.06 89 LEU A CA 1
ATOM 704 C C . LEU A 1 89 ? 4.401 -12.526 -11.712 1.00 86.06 89 LEU A C 1
ATOM 706 O O . LEU A 1 89 ? 3.414 -12.652 -10.986 1.00 86.06 89 LEU A O 1
ATOM 710 N N . ARG A 1 90 ? 4.918 -13.566 -12.378 1.00 86.69 90 ARG A N 1
ATOM 711 C CA . ARG A 1 90 ? 4.390 -14.930 -12.250 1.00 86.69 90 ARG A CA 1
ATOM 712 C C . ARG A 1 90 ? 4.516 -15.456 -10.819 1.00 86.69 90 ARG A C 1
ATOM 714 O O . ARG A 1 90 ? 3.557 -16.029 -10.311 1.00 86.69 90 ARG A O 1
ATOM 721 N N . ALA A 1 91 ? 5.668 -15.265 -10.176 1.00 83.56 91 ALA A N 1
ATOM 722 C CA . ALA A 1 91 ? 5.884 -15.697 -8.796 1.00 83.56 91 ALA A CA 1
ATOM 723 C C . ALA A 1 91 ? 4.911 -15.000 -7.830 1.00 83.56 91 ALA A C 1
ATOM 725 O O . ALA A 1 91 ? 4.201 -15.680 -7.094 1.00 83.56 91 ALA A O 1
ATOM 726 N N . THR A 1 92 ? 4.776 -13.674 -7.918 1.00 80.38 92 THR A N 1
ATOM 727 C CA . THR A 1 92 ? 3.836 -12.916 -7.077 1.00 80.38 92 THR A CA 1
ATOM 728 C C . THR A 1 92 ? 2.379 -13.305 -7.328 1.00 80.38 92 THR A C 1
ATOM 730 O O . THR A 1 92 ? 1.594 -13.416 -6.391 1.00 80.38 92 THR A O 1
ATOM 733 N N . ASN A 1 93 ? 1.995 -13.560 -8.583 1.00 76.62 93 ASN A N 1
ATOM 734 C CA . ASN A 1 93 ? 0.636 -14.000 -8.911 1.00 76.62 93 ASN A CA 1
ATOM 735 C C . ASN A 1 93 ? 0.338 -15.397 -8.352 1.00 76.62 93 ASN A C 1
ATOM 737 O O . ASN A 1 93 ? -0.773 -15.636 -7.876 1.00 76.62 93 ASN A O 1
ATOM 741 N N . ASN A 1 94 ? 1.319 -16.303 -8.364 1.00 73.69 94 ASN A N 1
ATOM 742 C CA . ASN A 1 94 ? 1.196 -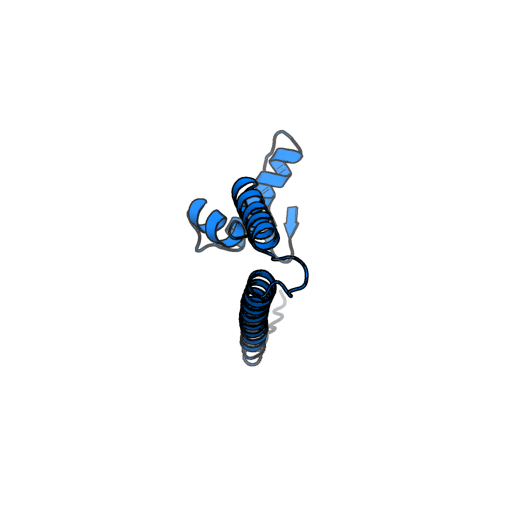17.621 -7.744 1.00 73.69 94 ASN A CA 1
ATOM 743 C C . ASN A 1 94 ? 1.078 -17.524 -6.215 1.00 73.69 94 ASN A C 1
ATOM 745 O O . ASN A 1 94 ? 0.215 -18.179 -5.638 1.00 73.69 94 ASN A O 1
ATOM 749 N N . GLU A 1 95 ? 1.886 -16.684 -5.562 1.00 70.56 95 GLU A N 1
ATOM 750 C CA . GLU A 1 95 ? 1.804 -16.438 -4.113 1.00 70.56 95 GLU A CA 1
ATOM 751 C C . GLU A 1 95 ? 0.447 -15.848 -3.708 1.00 70.56 95 GLU A C 1
ATOM 753 O O . GLU A 1 95 ? -0.179 -16.321 -2.757 1.00 70.56 95 GLU A O 1
ATOM 758 N N . ASN A 1 96 ? -0.063 -14.877 -4.470 1.00 62.00 96 ASN A N 1
ATOM 759 C CA . ASN A 1 96 ? -1.386 -14.292 -4.248 1.00 62.00 96 ASN A CA 1
ATOM 760 C C . ASN A 1 96 ? -2.510 -15.317 -4.477 1.00 62.00 96 ASN A C 1
ATOM 762 O O . ASN A 1 96 ? -3.456 -15.385 -3.693 1.00 62.00 96 ASN A O 1
ATOM 766 N N . SER A 1 97 ? -2.397 -16.159 -5.508 1.00 63.78 97 SER A N 1
ATOM 767 C CA . SER A 1 97 ? -3.367 -17.230 -5.784 1.00 63.78 97 SER A CA 1
ATOM 768 C C . SER A 1 97 ? -3.371 -18.299 -4.683 1.00 63.78 97 SER A C 1
ATOM 770 O O . SER A 1 97 ? -4.433 -18.769 -4.283 1.00 63.78 97 SER A O 1
ATOM 772 N N . ASN A 1 98 ? -2.200 -18.645 -4.140 1.00 56.78 98 ASN A N 1
ATOM 773 C CA . ASN A 1 98 ? -2.067 -19.609 -3.048 1.00 56.78 98 ASN A CA 1
ATOM 774 C C . ASN A 1 98 ? -2.550 -19.040 -1.698 1.00 56.78 98 ASN A C 1
ATOM 776 O O . ASN A 1 98 ? -3.202 -19.737 -0.924 1.00 56.78 98 ASN A O 1
ATOM 780 N N . SER A 1 99 ? -2.315 -17.749 -1.447 1.00 52.72 99 SER A N 1
ATOM 781 C CA . SER A 1 99 ? -2.834 -17.036 -0.269 1.00 52.72 99 SER A CA 1
ATOM 782 C C . SER A 1 99 ? -4.368 -16.980 -0.260 1.00 52.72 99 SER A C 1
ATOM 784 O O . SER A 1 99 ? -4.986 -17.153 0.788 1.00 52.72 99 SER A O 1
ATOM 786 N N . ASN A 1 100 ? -4.994 -16.820 -1.432 1.00 48.69 100 ASN A N 1
ATOM 787 C CA . ASN A 1 100 ? -6.452 -16.887 -1.578 1.00 48.69 100 ASN A CA 1
ATOM 788 C C . ASN A 1 100 ? -7.011 -18.306 -1.361 1.00 48.69 100 ASN A C 1
ATOM 790 O O . ASN A 1 100 ? -8.140 -18.448 -0.896 1.00 48.69 100 ASN A O 1
ATOM 794 N N . LYS A 1 101 ? -6.230 -19.358 -1.647 1.00 40.25 101 LYS A N 1
ATOM 795 C CA . LYS A 1 101 ? -6.617 -20.753 -1.380 1.00 40.25 101 LYS A CA 1
ATOM 796 C C . LYS A 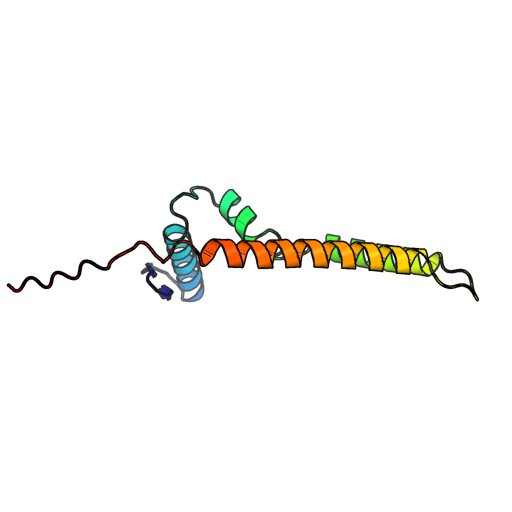1 101 ? -6.606 -21.083 0.117 1.00 40.25 101 LYS A C 1
ATOM 798 O O . LYS A 1 101 ? -7.510 -21.763 0.587 1.00 40.25 101 LYS A O 1
ATOM 803 N N . LEU A 1 102 ? -5.645 -20.553 0.879 1.00 44.44 102 LEU A N 1
ATOM 804 C CA . LEU A 1 102 ? -5.532 -20.817 2.322 1.00 44.44 102 LEU A CA 1
ATOM 805 C C . LEU A 1 102 ? -6.648 -20.167 3.168 1.00 44.44 102 LEU A C 1
ATOM 807 O O . LEU A 1 102 ? -6.888 -20.594 4.295 1.00 44.44 102 LEU A O 1
ATOM 811 N N . MET A 1 103 ? -7.332 -19.138 2.651 1.00 44.38 103 MET A N 1
ATOM 812 C CA . MET A 1 103 ? -8.456 -18.499 3.353 1.00 44.38 103 MET A CA 1
ATOM 813 C C 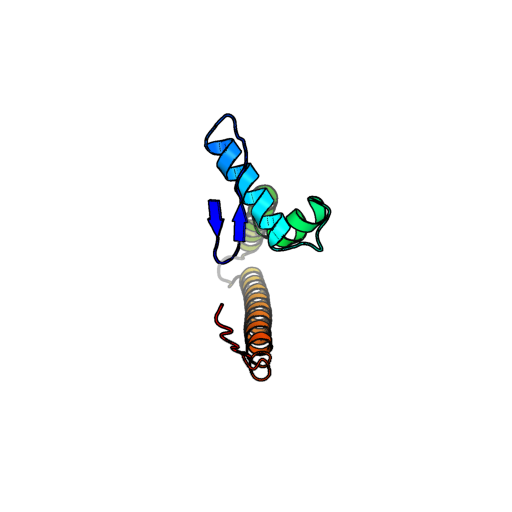. MET A 1 103 ? -9.801 -19.219 3.175 1.00 44.38 103 MET A C 1
ATOM 815 O O . MET A 1 103 ? -10.697 -18.984 3.976 1.00 44.38 103 MET A O 1
ATOM 819 N N . LEU A 1 104 ? -9.948 -20.111 2.188 1.00 44.19 104 LEU A N 1
ATOM 820 C CA . LEU A 1 104 ? -11.221 -20.790 1.892 1.00 44.19 104 LEU A CA 1
ATOM 821 C C . LEU A 1 104 ? -11.423 -22.131 2.622 1.00 44.19 104 LEU A C 1
ATOM 823 O O . LEU A 1 104 ? -12.531 -22.655 2.599 1.00 44.19 104 LEU A O 1
ATOM 827 N N . GLU A 1 105 ? -10.409 -22.679 3.300 1.00 39.31 105 GLU A N 1
ATOM 828 C CA . GLU A 1 105 ? -10.546 -23.947 4.051 1.00 39.31 105 GLU A CA 1
ATOM 829 C C . GLU A 1 105 ? -10.858 -23.775 5.550 1.00 39.31 105 GLU A C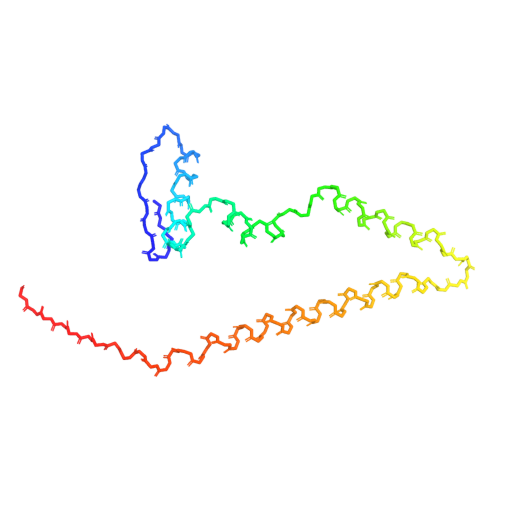 1
ATOM 831 O O . GLU A 1 105 ? -11.211 -24.746 6.215 1.00 39.31 105 GLU A O 1
ATOM 836 N N . ASN A 1 106 ? -10.806 -22.554 6.098 1.00 45.03 106 ASN A N 1
ATOM 837 C CA . ASN A 1 106 ? -11.011 -22.324 7.538 1.00 45.03 106 ASN A CA 1
ATOM 838 C C . ASN A 1 106 ? -12.457 -21.980 7.951 1.00 45.03 106 ASN A C 1
ATOM 840 O O . ASN A 1 106 ? -12.713 -21.804 9.143 1.00 45.03 106 ASN A O 1
ATOM 844 N N . ASP A 1 107 ? -13.414 -21.936 7.018 1.00 40.44 107 ASP A N 1
ATOM 845 C CA . ASP A 1 107 ? -14.820 -21.592 7.310 1.00 40.44 107 ASP A CA 1
ATOM 846 C C . ASP A 1 107 ? -15.761 -22.807 7.471 1.00 40.44 107 ASP A C 1
ATOM 848 O O . ASP A 1 107 ? -16.965 -22.642 7.664 1.00 40.44 107 ASP A O 1
ATOM 852 N N . SER A 1 108 ? -15.237 -24.039 7.490 1.00 42.34 108 SER A N 1
ATOM 853 C CA . SER A 1 108 ? -16.053 -25.260 7.651 1.00 42.34 108 SER A CA 1
ATOM 854 C C . SER A 1 108 ? -16.342 -25.661 9.107 1.00 42.34 108 SER A C 1
ATOM 856 O O . SER A 1 108 ? -17.062 -26.629 9.327 1.00 42.34 108 SER A O 1
ATOM 858 N N . ASN A 1 109 ? -15.790 -24.966 10.112 1.00 48.19 109 ASN A N 1
ATOM 859 C CA . ASN A 1 109 ? -15.863 -25.399 11.522 1.00 48.19 109 ASN A CA 1
ATOM 860 C C . ASN A 1 109 ? -16.318 -24.319 12.519 1.00 48.19 109 ASN A C 1
ATOM 862 O O . ASN A 1 109 ? -15.973 -24.365 13.701 1.00 48.19 109 ASN A O 1
ATOM 866 N N . ARG A 1 110 ? -17.139 -23.353 12.089 1.00 38.91 110 ARG A N 1
ATOM 867 C CA . ARG A 1 110 ? -17.803 -22.430 13.023 1.00 38.91 110 ARG A CA 1
ATOM 868 C C . ARG A 1 110 ? -19.319 -22.488 12.887 1.00 38.91 110 ARG A C 1
ATOM 870 O O . ARG A 1 110 ? -19.936 -21.633 12.261 1.00 38.91 110 ARG A O 1
ATOM 877 N N . SER A 1 111 ? -19.913 -23.486 13.537 1.00 38.53 111 SER A N 1
ATOM 878 C CA . SER A 1 111 ? -21.347 -23.523 13.831 1.00 38.53 111 SER A CA 1
ATOM 879 C C . SER A 1 111 ? -21.793 -22.192 14.458 1.00 38.53 111 SER A C 1
ATOM 881 O O . SER A 1 111 ? -21.186 -21.757 15.444 1.00 38.53 111 SER A O 1
ATOM 883 N N . PRO A 1 112 ? -22.852 -21.530 13.960 1.00 42.09 112 PRO A N 1
ATOM 884 C CA . PRO A 1 112 ? -23.464 -20.430 14.678 1.00 42.09 112 PRO A CA 1
ATOM 885 C C . PRO A 1 112 ? -24.389 -21.036 15.736 1.00 42.09 112 PRO A C 1
ATOM 887 O O . PRO A 1 112 ? -25.459 -21.550 15.424 1.00 42.09 112 PRO A O 1
ATOM 890 N N . ASN A 1 113 ? -23.979 -21.004 17.005 1.00 38.09 113 ASN A N 1
ATOM 891 C CA . ASN A 1 113 ? -24.918 -21.245 18.095 1.00 38.09 113 ASN A CA 1
ATOM 892 C C . ASN A 1 113 ? -25.791 -19.991 18.237 1.00 38.09 113 ASN A C 1
ATOM 894 O O . ASN A 1 113 ? -25.402 -19.007 18.865 1.00 38.09 113 ASN A O 1
ATOM 898 N N . LEU A 1 114 ? -26.935 -20.013 17.558 1.00 39.88 114 LEU A N 1
ATOM 899 C CA . LEU A 1 114 ? -28.013 -19.061 17.741 1.00 39.88 114 LEU A CA 1
ATOM 900 C C . LEU A 1 114 ? -28.830 -19.538 18.949 1.00 39.88 114 LEU A C 1
ATOM 902 O O . LEU A 1 114 ? -29.624 -20.468 18.834 1.00 39.88 114 LEU A O 1
ATOM 906 N N . LYS A 1 115 ? -28.639 -18.912 20.111 1.00 35.03 115 LYS A N 1
ATOM 907 C CA . LYS A 1 115 ? -29.663 -18.923 21.159 1.00 35.03 115 LYS A CA 1
ATOM 908 C C . LYS A 1 115 ? -30.304 -17.548 21.203 1.00 35.03 115 LYS A C 1
ATOM 910 O O . LYS A 1 115 ? -29.720 -16.597 21.711 1.00 35.03 115 LYS A O 1
ATOM 915 N N . CYS A 1 116 ? -31.504 -17.480 20.637 1.00 41.12 116 CYS A N 1
ATOM 916 C CA . CYS A 1 116 ? -32.537 -16.589 21.137 1.00 41.12 116 CYS A CA 1
ATOM 917 C C . CYS A 1 116 ? -32.768 -16.984 22.602 1.00 41.12 116 CYS A C 1
ATOM 919 O O . CYS A 1 116 ? -32.981 -18.165 22.882 1.00 41.12 116 CYS A O 1
ATOM 921 N N . VAL A 1 117 ? -32.666 -16.037 23.527 1.00 38.03 117 VAL A N 1
ATOM 922 C CA . VAL A 1 117 ? -33.282 -16.174 24.846 1.00 38.03 117 VAL A CA 1
ATOM 923 C C . VAL A 1 117 ? -34.078 -14.903 25.049 1.00 38.03 117 VAL A C 1
ATOM 925 O O . VAL A 1 117 ? -33.514 -13.814 25.131 1.00 38.03 117 VAL A O 1
ATOM 928 N N . ASP A 1 118 ? -35.390 -15.089 25.022 1.00 36.50 118 ASP A N 1
ATOM 929 C CA . ASP A 1 118 ? -36.394 -14.123 25.426 1.00 36.50 118 ASP A CA 1
ATOM 930 C C . ASP A 1 118 ? -36.223 -13.777 26.912 1.00 36.50 118 ASP A C 1
ATOM 932 O O . ASP A 1 118 ? -36.086 -14.690 27.733 1.00 36.50 118 ASP A O 1
ATOM 936 N N . LEU A 1 119 ? -36.222 -12.471 27.211 1.00 36.28 119 LEU A N 1
ATOM 937 C CA . LEU A 1 119 ? -36.839 -11.750 28.345 1.00 36.28 119 LEU A CA 1
ATOM 938 C C . LEU A 1 119 ? -36.188 -10.369 28.506 1.00 36.28 119 LEU A C 1
ATOM 940 O O . LEU A 1 119 ? -34.990 -10.302 28.862 1.00 36.28 119 LEU A O 1
#

Secondary structure (DSSP, 8-state):
-EETTEE-----SSHHHHHHHHHHHHHHHH-TT---HHHHHHHHHTTT---HHHHHHHHHHHHHHHHTPPTTS--HHHHHHHHHHHHHHHHHHHHHHHHHHHTSSTTSS----------

Foldseek 3Di:
DDDVPDFDDDDDPDPVVRVVVRVVVRVCVVCVVDPDPVVVCVVPVVVPDCDVVNVVVVVVVVVVLVVPDDPPDDSVVVVVVVVVVVVVVVVVVVVVVVVVVVVVPPPPPDDPPDDDDDD

pLDDT: mean 75.34, std 19.21, range [35.03, 96.94]

Radius of gyration: 24.29 Å; chains: 1; bounding box: 61×46×65 Å

InterPro domains:
  IPR040375 Microprocessor complex subunit DGCR8 [PTHR13482] (1-98)

Organism: NCBI:txid334625